Protein AF-A0A3M5WMD8-F1 (afdb_monomer)

Structure (mmCIF, N/CA/C/O backbone):
data_AF-A0A3M5WMD8-F1
#
_entry.id   AF-A0A3M5WMD8-F1
#
loop_
_atom_site.group_PDB
_atom_site.id
_atom_site.type_symbol
_atom_site.label_atom_id
_atom_site.label_alt_id
_atom_site.label_comp_id
_atom_site.label_asym_id
_atom_site.label_entity_id
_atom_site.label_seq_id
_atom_site.pdbx_PDB_ins_code
_atom_site.Cartn_x
_atom_site.Cartn_y
_atom_site.Cartn_z
_atom_site.occupancy
_atom_site.B_iso_or_equiv
_atom_site.auth_seq_id
_atom_site.auth_comp_id
_atom_site.auth_asym_id
_atom_site.auth_atom_id
_atom_site.pdbx_PDB_model_num
ATOM 1 N N . LEU A 1 1 ? 16.892 -13.569 -10.587 1.00 91.88 1 LEU A N 1
ATOM 2 C CA . LEU A 1 1 ? 18.016 -14.390 -10.094 1.00 91.88 1 LEU A CA 1
ATOM 3 C C . LEU A 1 1 ? 19.325 -13.660 -10.389 1.00 91.88 1 LEU A C 1
ATOM 5 O O . LEU A 1 1 ? 19.368 -12.900 -11.359 1.00 91.88 1 LEU A O 1
ATOM 9 N N . ASP A 1 2 ? 20.348 -13.831 -9.552 1.00 94.56 2 ASP A N 1
ATOM 10 C CA . ASP A 1 2 ? 21.712 -13.364 -9.824 1.00 94.56 2 ASP A CA 1
ATOM 11 C C . ASP A 1 2 ? 22.335 -14.162 -10.991 1.00 94.56 2 ASP A C 1
ATOM 13 O O . ASP A 1 2 ? 21.710 -15.074 -11.540 1.00 94.56 2 ASP A O 1
ATOM 17 N N . ALA A 1 3 ? 23.565 -13.826 -11.387 1.00 96.38 3 ALA A N 1
ATOM 18 C CA . ALA A 1 3 ? 24.271 -14.537 -12.458 1.00 96.38 3 ALA A CA 1
ATOM 19 C C . ALA A 1 3 ? 24.496 -16.039 -12.165 1.00 96.38 3 ALA A C 1
ATOM 21 O O . ALA A 1 3 ? 24.790 -16.798 -13.081 1.00 96.38 3 ALA A O 1
ATOM 22 N N . ASN A 1 4 ? 24.320 -16.473 -10.911 1.00 96.75 4 ASN A N 1
ATOM 23 C CA . ASN A 1 4 ? 24.475 -17.855 -10.458 1.00 96.75 4 ASN A CA 1
ATOM 24 C C . ASN A 1 4 ? 23.122 -18.556 -10.235 1.00 96.75 4 ASN A C 1
ATOM 26 O O . ASN A 1 4 ? 23.075 -19.624 -9.628 1.00 96.75 4 ASN A O 1
ATOM 30 N N . GLY A 1 5 ? 22.009 -17.950 -10.661 1.00 97.19 5 GLY A N 1
ATOM 31 C CA . GLY A 1 5 ? 20.679 -18.534 -10.500 1.00 97.19 5 GLY A CA 1
ATOM 32 C C . GLY A 1 5 ? 20.108 -18.449 -9.079 1.00 97.19 5 GLY A C 1
ATOM 33 O O . GLY A 1 5 ? 19.085 -19.070 -8.806 1.00 97.19 5 GLY A O 1
ATOM 34 N N . ARG A 1 6 ? 20.711 -17.678 -8.165 1.00 98.12 6 ARG A N 1
ATOM 35 C CA . ARG A 1 6 ? 20.209 -17.497 -6.791 1.00 98.12 6 ARG A CA 1
ATOM 36 C C . ARG A 1 6 ? 19.240 -16.325 -6.702 1.00 98.12 6 ARG A C 1
ATOM 38 O O . ARG A 1 6 ? 19.243 -15.430 -7.548 1.00 98.12 6 ARG A O 1
ATOM 45 N N . TYR A 1 7 ? 18.392 -16.316 -5.678 1.00 98.00 7 TYR A N 1
ATOM 46 C CA . TYR A 1 7 ? 17.486 -15.197 -5.433 1.00 98.00 7 TYR A CA 1
ATOM 47 C C . TYR A 1 7 ? 18.269 -13.896 -5.193 1.00 98.00 7 TYR A C 1
ATOM 49 O O . TYR A 1 7 ? 19.190 -13.852 -4.381 1.00 98.00 7 TYR A O 1
ATOM 57 N N . ASP A 1 8 ? 17.895 -12.844 -5.921 1.00 98.06 8 ASP A N 1
ATOM 58 C CA . ASP A 1 8 ? 18.520 -11.522 -5.860 1.00 98.06 8 ASP A CA 1
ATOM 59 C C . ASP A 1 8 ? 17.548 -10.558 -5.176 1.00 98.06 8 ASP A C 1
ATOM 61 O O . ASP A 1 8 ? 16.711 -9.926 -5.825 1.00 98.06 8 ASP A O 1
ATOM 65 N N . ILE A 1 9 ? 17.638 -10.493 -3.845 1.00 98.19 9 ILE A N 1
ATOM 66 C CA . ILE A 1 9 ? 16.747 -9.671 -3.018 1.00 98.19 9 ILE A CA 1
ATOM 67 C C . ILE A 1 9 ? 16.911 -8.175 -3.295 1.00 98.19 9 ILE A C 1
ATOM 69 O O . ILE A 1 9 ? 15.944 -7.426 -3.184 1.00 9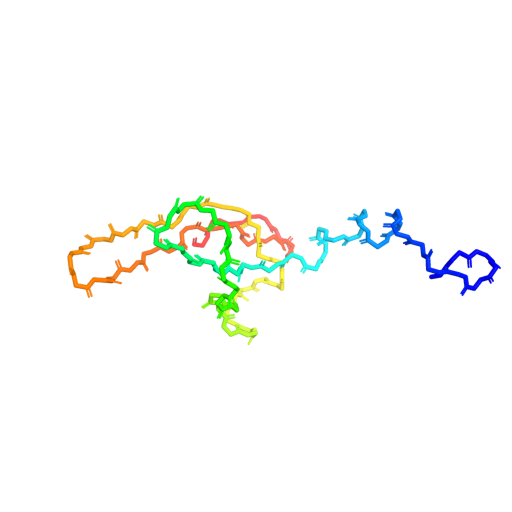8.19 9 ILE A O 1
ATOM 73 N N . LYS A 1 10 ? 18.113 -7.734 -3.694 1.00 98.06 10 LYS A N 1
ATOM 74 C CA . LYS A 1 10 ? 18.367 -6.330 -4.029 1.00 98.06 10 LYS A CA 1
ATOM 75 C C . LYS A 1 10 ? 17.544 -5.942 -5.249 1.00 98.06 10 LYS A C 1
ATOM 77 O O . LYS A 1 10 ? 16.804 -4.966 -5.191 1.00 98.06 10 LYS A O 1
ATOM 82 N N . ARG A 1 11 ? 17.620 -6.739 -6.317 1.00 98.19 11 ARG A N 1
ATOM 83 C CA . ARG A 1 11 ? 16.845 -6.496 -7.539 1.00 98.19 11 ARG A CA 1
ATOM 84 C C . ARG A 1 11 ? 15.343 -6.590 -7.301 1.00 98.19 11 ARG A C 1
ATOM 86 O O . ARG A 1 11 ? 14.612 -5.735 -7.789 1.00 98.19 11 ARG A O 1
ATOM 93 N N . ASP A 1 12 ? 14.885 -7.599 -6.558 1.00 98.50 12 ASP A N 1
ATOM 94 C CA . ASP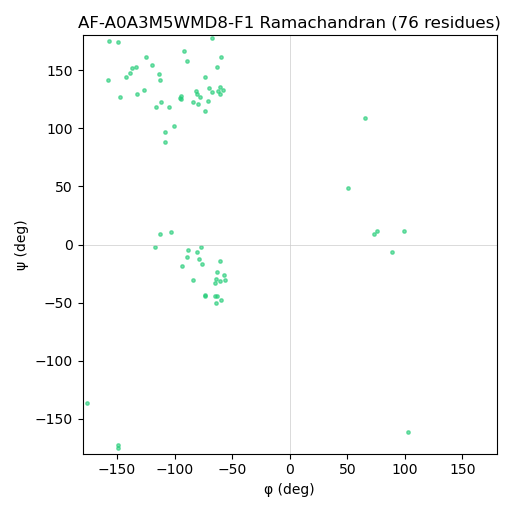 A 1 12 ? 13.458 -7.732 -6.245 1.00 98.50 12 ASP A CA 1
ATOM 95 C C . ASP A 1 12 ? 12.943 -6.503 -5.480 1.00 98.50 12 ASP A C 1
ATOM 97 O O . ASP A 1 12 ? 11.948 -5.889 -5.878 1.00 98.50 12 ASP A O 1
ATOM 101 N N . TRP A 1 13 ? 13.668 -6.077 -4.441 1.00 98.38 13 TRP A N 1
ATOM 102 C CA . TRP A 1 13 ? 13.307 -4.910 -3.643 1.00 98.38 13 TRP A CA 1
ATOM 103 C C . TRP A 1 13 ? 13.352 -3.603 -4.439 1.00 98.38 13 TRP A C 1
ATOM 105 O O . TRP A 1 13 ? 12.431 -2.791 -4.336 1.00 98.38 13 TRP A O 1
ATOM 115 N N . GLU A 1 14 ? 14.392 -3.379 -5.241 1.00 98.31 14 GLU A N 1
ATOM 116 C CA . GLU A 1 14 ? 14.524 -2.169 -6.060 1.00 98.31 14 GLU A CA 1
ATOM 117 C C . GLU A 1 14 ? 13.423 -2.076 -7.131 1.00 98.31 14 GLU A C 1
ATOM 119 O O . GLU A 1 14 ? 12.919 -0.986 -7.389 1.00 98.31 14 GLU A O 1
ATOM 124 N N . ASP A 1 15 ? 12.957 -3.205 -7.675 1.00 98.25 15 ASP A N 1
ATOM 125 C CA . ASP A 1 15 ? 11.888 -3.238 -8.685 1.00 98.25 15 ASP A CA 1
ATOM 126 C C . ASP A 1 15 ? 10.462 -3.117 -8.088 1.00 98.25 15 ASP A C 1
ATOM 128 O O . ASP A 1 15 ? 9.475 -2.957 -8.812 1.00 98.25 15 ASP A O 1
ATOM 132 N N . ARG A 1 16 ? 10.307 -3.129 -6.752 1.00 98.31 16 ARG A N 1
ATOM 133 C CA . ARG A 1 16 ? 8.983 -3.121 -6.087 1.00 98.31 16 ARG A CA 1
ATOM 134 C C . ARG A 1 16 ? 8.099 -1.931 -6.475 1.00 98.31 16 ARG A C 1
ATOM 136 O O . ARG A 1 16 ? 6.878 -2.038 -6.430 1.00 98.31 16 ARG A O 1
ATOM 143 N N . HIS A 1 17 ? 8.694 -0.806 -6.877 1.00 97.50 17 HIS A N 1
ATOM 144 C CA . HIS A 1 17 ? 7.967 0.398 -7.291 1.00 97.50 17 HIS A CA 1
ATOM 145 C C . HIS A 1 17 ? 7.052 0.146 -8.501 1.00 97.50 17 HIS A C 1
ATOM 147 O O . HIS A 1 17 ? 5.982 0.749 -8.602 1.00 97.50 17 HIS A O 1
ATOM 153 N N . GLY A 1 18 ? 7.438 -0.777 -9.392 1.00 97.19 18 GLY A N 1
ATOM 154 C CA . GLY A 1 18 ? 6.623 -1.212 -10.528 1.00 97.19 18 GLY A CA 1
ATOM 155 C C . GLY A 1 18 ? 5.482 -2.161 -10.154 1.00 97.19 18 GLY A C 1
ATOM 156 O O . GLY A 1 18 ? 4.537 -2.316 -10.927 1.00 97.19 18 GLY A O 1
ATOM 157 N N . ARG A 1 19 ? 5.553 -2.756 -8.959 1.00 97.81 19 ARG A N 1
ATOM 158 C CA . ARG A 1 19 ? 4.624 -3.767 -8.433 1.00 97.81 19 ARG A CA 1
ATOM 159 C C . ARG A 1 19 ? 3.805 -3.256 -7.241 1.00 97.81 19 ARG A C 1
ATOM 161 O O . ARG A 1 19 ? 3.127 -4.041 -6.587 1.00 97.81 19 ARG A O 1
ATOM 168 N N . ALA A 1 20 ? 3.873 -1.955 -6.953 1.00 98.19 20 ALA A N 1
ATOM 169 C CA . ALA A 1 20 ? 3.195 -1.332 -5.820 1.00 98.19 20 ALA A CA 1
ATOM 170 C C . ALA A 1 20 ? 1.675 -1.556 -5.881 1.00 98.19 20 ALA A C 1
ATOM 172 O O . ALA A 1 20 ? 1.066 -1.367 -6.939 1.00 98.19 20 ALA A O 1
ATOM 173 N N . ARG A 1 21 ? 1.101 -1.964 -4.743 1.00 98.31 21 ARG A N 1
ATOM 174 C CA . ARG A 1 21 ? -0.328 -2.195 -4.499 1.00 98.31 21 ARG A CA 1
ATOM 175 C C . ARG A 1 21 ? -0.693 -1.742 -3.087 1.00 98.31 21 ARG A C 1
ATOM 177 O O . ARG A 1 21 ? 0.097 -1.936 -2.163 1.00 98.31 21 ARG A O 1
ATOM 184 N N . MET A 1 22 ? -1.892 -1.199 -2.922 1.00 98.38 22 MET A N 1
ATOM 185 C CA . MET A 1 22 ? -2.456 -0.810 -1.643 1.00 98.38 22 MET A CA 1
ATOM 186 C C . MET A 1 22 ? -3.099 -2.018 -0.968 1.00 98.38 22 MET A C 1
ATOM 188 O O . MET A 1 22 ? -4.016 -2.664 -1.488 1.00 98.38 22 MET A O 1
ATOM 192 N N . CYS A 1 23 ? -2.618 -2.298 0.232 1.00 98.62 23 CYS A N 1
ATOM 193 C CA . CYS A 1 23 ? -3.147 -3.327 1.107 1.00 98.62 23 CYS A CA 1
ATOM 194 C C . CYS A 1 23 ? -3.506 -2.709 2.455 1.00 98.62 23 CYS A C 1
ATOM 196 O O . CYS A 1 23 ? -2.996 -1.645 2.805 1.00 98.62 23 CYS A O 1
ATOM 198 N N . TYR A 1 24 ? -4.333 -3.402 3.229 1.00 98.81 24 TYR A N 1
ATOM 199 C CA . TYR A 1 24 ? -4.666 -2.992 4.586 1.00 98.81 24 TYR A CA 1
ATOM 200 C C . TYR A 1 24 ? -4.257 -4.046 5.611 1.00 98.81 24 TYR A C 1
ATOM 202 O O . TYR A 1 24 ? -4.140 -5.244 5.334 1.00 98.81 24 TYR A O 1
ATOM 210 N N . TRP A 1 25 ? -4.031 -3.552 6.819 1.00 98.81 25 TRP A N 1
ATOM 211 C CA . TRP A 1 25 ? -3.697 -4.329 7.997 1.00 98.81 25 TRP A CA 1
ATOM 212 C C . TRP A 1 25 ? -4.555 -3.828 9.148 1.00 98.81 25 TRP A C 1
ATOM 214 O O . TRP A 1 25 ? -4.941 -2.659 9.174 1.00 98.81 25 TRP A O 1
ATOM 224 N N . TYR A 1 26 ? -4.838 -4.693 10.112 1.00 98.75 26 TYR A N 1
ATOM 225 C CA . TYR A 1 26 ? -5.578 -4.306 11.306 1.00 98.75 26 TYR A CA 1
ATOM 226 C C . TYR A 1 26 ? -4.962 -4.917 12.558 1.00 98.75 26 TYR A C 1
ATOM 228 O O . TYR A 1 26 ? -4.314 -5.965 12.527 1.00 98.75 26 TYR A O 1
ATOM 236 N N . SER A 1 27 ? -5.147 -4.221 13.675 1.00 98.75 27 SER A N 1
ATOM 237 C CA . SER A 1 27 ? -4.709 -4.658 14.991 1.00 98.75 27 SER A CA 1
ATOM 238 C C . SER A 1 27 ? -5.530 -3.956 16.063 1.00 98.75 27 SER A C 1
ATOM 240 O O . SER A 1 27 ? -5.818 -2.766 15.955 1.00 98.75 27 SER A O 1
ATOM 242 N N . ARG A 1 28 ? -5.866 -4.680 17.133 1.00 98.69 28 ARG A N 1
ATOM 243 C CA . ARG A 1 28 ? -6.467 -4.080 18.334 1.00 98.69 28 ARG A CA 1
ATOM 244 C C . ARG A 1 28 ? -5.437 -3.388 19.234 1.00 98.69 28 ARG A C 1
ATOM 246 O O . ARG A 1 28 ? -5.831 -2.689 20.158 1.00 98.69 28 ARG A O 1
ATOM 253 N N . THR A 1 29 ? -4.142 -3.611 19.000 1.00 98.56 29 THR A N 1
ATOM 254 C CA . THR A 1 29 ? -3.037 -3.172 19.870 1.00 98.56 29 THR A CA 1
ATOM 255 C C . THR A 1 29 ? -2.085 -2.182 19.194 1.00 98.56 29 THR A C 1
ATOM 257 O O . THR A 1 29 ? -1.128 -1.741 19.825 1.00 98.56 29 THR A O 1
ATOM 260 N N . GLY A 1 30 ? -2.307 -1.844 17.917 1.00 98.25 30 GLY A N 1
ATOM 261 C CA . GLY A 1 30 ? -1.415 -0.975 17.134 1.00 98.25 30 GLY A CA 1
ATOM 262 C C . GLY A 1 30 ? -0.087 -1.628 16.716 1.00 98.25 30 GLY A C 1
ATOM 263 O O . GLY A 1 30 ? 0.804 -0.945 16.218 1.00 98.25 30 GLY A O 1
ATOM 264 N N . LYS A 1 31 ? 0.056 -2.943 16.921 1.00 98.31 31 LYS A N 1
ATOM 265 C CA . LYS A 1 31 ? 1.205 -3.783 16.534 1.00 98.31 31 LYS A CA 1
ATOM 266 C C . LYS A 1 31 ? 0.738 -5.208 16.218 1.00 98.31 31 LYS A C 1
ATOM 268 O O . LYS A 1 31 ? -0.463 -5.455 16.244 1.00 98.31 31 LYS A O 1
ATOM 273 N N . ASP A 1 32 ? 1.654 -6.139 15.944 1.00 98.06 32 ASP A N 1
ATOM 274 C CA . ASP A 1 32 ? 1.319 -7.548 15.650 1.00 98.06 32 ASP A CA 1
ATOM 275 C C . ASP A 1 32 ? 0.238 -7.645 14.559 1.00 98.06 32 ASP A C 1
ATOM 277 O O . ASP A 1 32 ? -0.815 -8.263 14.713 1.00 98.06 32 ASP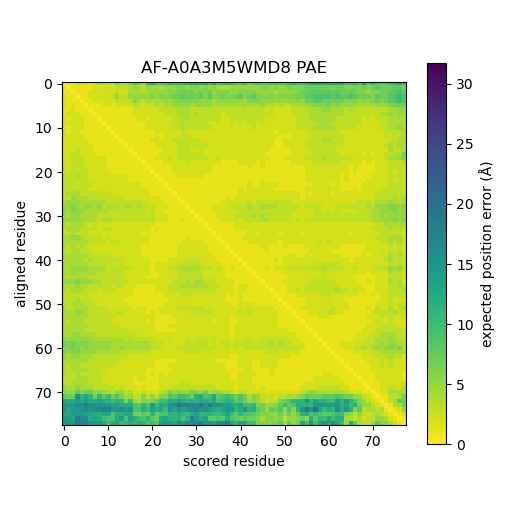 A O 1
ATOM 281 N N . TRP A 1 33 ? 0.481 -6.894 13.485 1.00 98.69 33 TRP A N 1
ATOM 282 C CA . TRP A 1 33 ? -0.492 -6.594 12.448 1.00 98.69 33 TRP A CA 1
ATOM 283 C C . TRP A 1 33 ? -0.976 -7.855 11.731 1.00 98.69 33 TRP A C 1
ATOM 285 O O . TRP A 1 33 ? -0.174 -8.668 11.270 1.00 98.69 33 TRP A O 1
ATOM 295 N N . ILE A 1 34 ? -2.296 -7.974 11.576 1.00 98.81 34 ILE A N 1
ATOM 296 C CA . ILE A 1 34 ? -2.930 -9.037 10.794 1.00 98.81 34 ILE A CA 1
ATOM 297 C C . ILE A 1 34 ? -3.171 -8.515 9.380 1.00 98.81 34 ILE A C 1
ATOM 299 O O . ILE A 1 34 ? -3.743 -7.436 9.195 1.00 98.81 34 ILE A O 1
ATOM 303 N N . PHE A 1 35 ? -2.710 -9.270 8.383 1.00 98.81 35 PHE A N 1
ATOM 304 C CA . PHE A 1 35 ? -2.875 -8.907 6.981 1.00 98.81 35 PHE A CA 1
ATOM 305 C C . PHE A 1 35 ? -4.332 -9.066 6.554 1.00 98.81 35 PHE A C 1
ATOM 307 O O . PHE A 1 35 ? -4.890 -10.154 6.675 1.00 98.81 35 PHE A O 1
ATOM 314 N N . GLY A 1 36 ? -4.934 -7.994 6.036 1.00 98.62 36 GLY A N 1
ATOM 315 C CA . GLY A 1 36 ? -6.311 -8.002 5.537 1.00 98.62 36 GLY A CA 1
ATOM 316 C C . GLY A 1 36 ? -6.435 -8.264 4.035 1.00 98.62 36 GLY A C 1
ATOM 317 O O . GLY A 1 36 ? -7.495 -8.664 3.568 1.00 98.62 36 GLY A O 1
ATOM 318 N N . GLY A 1 37 ? -5.353 -8.080 3.275 1.00 98.62 37 GLY A N 1
ATOM 319 C CA . GLY A 1 37 ? -5.363 -8.199 1.818 1.00 98.62 37 GLY A CA 1
ATOM 320 C C . GLY A 1 37 ? -5.369 -6.847 1.107 1.00 98.62 37 GLY A C 1
ATOM 321 O O . GLY A 1 37 ? -4.971 -5.822 1.664 1.00 98.62 37 GLY A O 1
ATOM 322 N N . ARG A 1 38 ? -5.769 -6.865 -0.167 1.00 98.56 38 ARG A N 1
ATOM 323 C CA . ARG A 1 38 ? -5.826 -5.687 -1.043 1.00 98.56 38 ARG A CA 1
ATOM 324 C C . ARG A 1 38 ? -7.004 -4.788 -0.672 1.00 98.56 38 ARG A C 1
ATOM 326 O O . ARG A 1 38 ? -8.070 -5.294 -0.343 1.00 98.56 38 ARG A O 1
ATOM 333 N N . VAL A 1 39 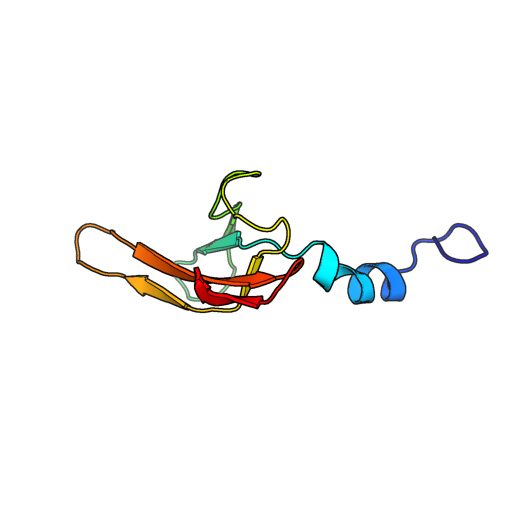? -6.821 -3.471 -0.779 1.00 98.31 39 VAL A N 1
ATOM 334 C CA . VAL A 1 39 ? -7.934 -2.510 -0.648 1.00 98.31 39 VAL A CA 1
ATOM 335 C C . VAL A 1 39 ? -8.825 -2.549 -1.890 1.00 98.31 39 VAL A C 1
ATOM 337 O O . VAL A 1 39 ? -10.045 -2.576 -1.786 1.00 98.31 39 VAL A O 1
ATOM 340 N N . MET A 1 40 ? -8.207 -2.588 -3.070 1.00 98.25 40 MET A N 1
ATOM 341 C CA . MET A 1 40 ? -8.894 -2.619 -4.358 1.00 98.25 40 MET A CA 1
ATOM 342 C C . MET A 1 40 ? -8.677 -3.962 -5.054 1.00 98.25 40 MET A C 1
ATOM 344 O O . MET A 1 40 ? -7.576 -4.518 -5.023 1.00 98.25 40 MET A O 1
ATOM 348 N N . ALA A 1 41 ? -9.715 -4.468 -5.723 1.00 98.19 41 ALA A N 1
ATOM 349 C CA . ALA A 1 41 ? -9.558 -5.581 -6.652 1.00 98.19 41 ALA A CA 1
ATOM 350 C C . ALA A 1 41 ? -8.646 -5.178 -7.828 1.00 98.19 41 ALA A C 1
ATOM 352 O O . ALA A 1 41 ? -8.559 -4.004 -8.199 1.00 98.19 41 ALA A O 1
ATOM 353 N N . GLU A 1 42 ? -7.958 -6.149 -8.430 1.00 96.69 42 GLU A N 1
ATOM 354 C CA . GLU A 1 42 ? -7.109 -5.878 -9.594 1.00 96.69 42 GLU A CA 1
ATOM 355 C C . GLU A 1 42 ? -7.950 -5.318 -10.755 1.00 96.69 42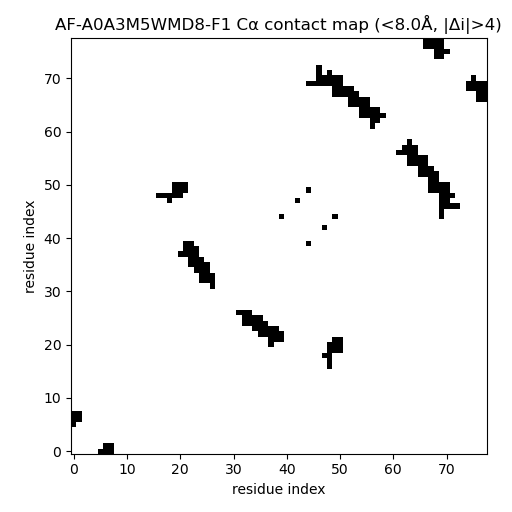 GLU A C 1
ATOM 357 O O . GLU A 1 42 ? -9.039 -5.815 -11.037 1.00 96.69 42 GLU A O 1
ATOM 362 N N . GLY A 1 43 ? -7.446 -4.273 -11.418 1.00 95.75 43 GLY A N 1
ATOM 363 C CA . GLY A 1 43 ? -8.143 -3.587 -12.513 1.00 95.75 43 GLY A CA 1
ATOM 364 C C . GLY A 1 43 ? -9.063 -2.437 -12.087 1.00 95.75 43 GLY A C 1
ATOM 365 O O . GLY A 1 43 ? -9.544 -1.722 -12.959 1.00 95.75 43 GLY A O 1
ATOM 366 N N . VAL A 1 44 ? -9.284 -2.218 -10.783 1.00 97.31 44 VAL A N 1
ATOM 367 C CA . VAL A 1 44 ? -10.052 -1.058 -10.284 1.00 97.31 44 VAL A CA 1
ATOM 368 C C . VAL A 1 44 ? -9.252 0.241 -10.409 1.00 97.31 44 VAL A C 1
ATOM 370 O O . VAL A 1 44 ? -9.790 1.255 -10.847 1.00 97.31 44 VAL A O 1
ATOM 373 N N . SER A 1 45 ? -7.967 0.217 -10.041 1.00 97.00 45 SER A N 1
ATOM 374 C CA . SER A 1 45 ? -7.091 1.384 -10.177 1.00 97.00 45 SER A CA 1
ATOM 375 C C . SER A 1 45 ? -6.849 1.708 -11.663 1.00 97.00 45 SER A C 1
ATOM 377 O O . SER A 1 45 ? -6.460 0.805 -12.413 1.00 97.00 45 SER A O 1
ATOM 379 N N . PRO A 1 46 ? -7.001 2.976 -12.100 1.00 95.06 46 PRO A N 1
ATOM 380 C CA . PRO A 1 46 ? -6.738 3.397 -13.481 1.00 95.06 46 PRO A CA 1
ATOM 381 C C . PRO A 1 46 ? -5.323 3.071 -13.973 1.00 95.06 46 PRO A C 1
ATOM 383 O O . PRO A 1 46 ? -5.107 2.839 -15.162 1.00 95.06 46 PRO A O 1
ATOM 386 N N . THR A 1 47 ? -4.348 3.055 -13.063 1.00 95.25 47 THR A N 1
ATOM 387 C CA . THR A 1 47 ? -2.985 2.597 -13.338 1.00 95.25 47 THR A CA 1
ATOM 388 C C . THR A 1 47 ? -2.693 1.327 -12.565 1.00 95.25 47 THR A C 1
ATOM 390 O O . THR A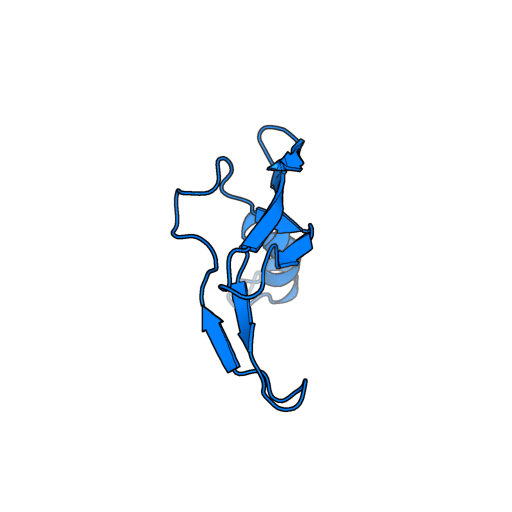 1 47 ? -3.099 1.178 -11.416 1.00 95.25 47 THR A O 1
ATOM 393 N N . THR A 1 48 ? -1.884 0.437 -13.136 1.00 96.12 48 THR A N 1
ATOM 394 C CA . THR A 1 48 ? -1.479 -0.784 -12.427 1.00 96.12 48 THR A CA 1
ATOM 395 C C . THR A 1 48 ? -0.669 -0.488 -11.165 1.00 96.12 48 THR A C 1
ATOM 397 O O . THR A 1 48 ? -0.596 -1.336 -10.292 1.00 96.12 48 THR A O 1
ATOM 400 N N . ARG A 1 49 ? -0.010 0.672 -11.059 1.00 97.06 49 ARG A N 1
ATOM 401 C CA . ARG A 1 49 ? 0.756 1.078 -9.871 1.00 97.06 49 ARG A CA 1
ATOM 402 C C . ARG A 1 49 ? -0.130 1.924 -8.967 1.00 97.06 49 ARG A C 1
ATOM 404 O O . ARG A 1 49 ? -0.642 2.947 -9.408 1.00 97.06 49 ARG A O 1
ATOM 411 N N . GLU A 1 50 ? -0.248 1.515 -7.711 1.00 98.25 50 GLU A N 1
ATOM 412 C CA . GLU A 1 50 ? -0.998 2.229 -6.675 1.00 98.25 50 GLU A CA 1
ATOM 413 C C . GLU A 1 50 ? 0.026 2.846 -5.705 1.00 98.25 50 GLU A C 1
ATOM 415 O O . GLU A 1 50 ? 0.591 2.148 -4.860 1.00 98.25 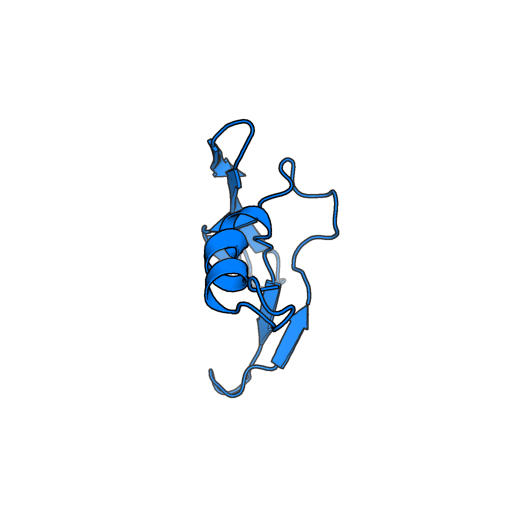50 GLU A O 1
ATOM 420 N N . TRP A 1 51 ? 0.364 4.126 -5.890 1.00 97.50 51 TRP A N 1
ATOM 421 C CA . TRP A 1 51 ? 1.328 4.840 -5.041 1.00 97.50 51 TRP A CA 1
ATOM 422 C C . TRP A 1 51 ? 0.632 5.558 -3.882 1.00 97.50 51 TRP A C 1
ATOM 424 O O . TRP A 1 51 ? -0.589 5.677 -3.844 1.00 97.50 51 TRP A O 1
ATOM 434 N N . ALA A 1 52 ? 1.425 6.004 -2.907 1.00 97.81 52 ALA A N 1
ATOM 435 C CA . ALA A 1 52 ? 0.937 6.487 -1.619 1.00 97.81 52 ALA A CA 1
ATOM 436 C C . ALA A 1 52 ? -0.030 7.689 -1.702 1.00 97.81 52 ALA A C 1
ATOM 438 O O . ALA A 1 52 ? -0.082 8.419 -2.695 1.00 97.81 52 ALA A O 1
ATOM 439 N N . GLY A 1 53 ? -0.758 7.880 -0.601 1.00 97.00 53 GLY A N 1
ATOM 440 C CA . GLY A 1 53 ? -1.711 8.957 -0.350 1.00 97.00 53 GLY A CA 1
ATOM 441 C C . GLY A 1 53 ? -2.257 8.852 1.079 1.00 97.00 53 GLY A C 1
ATOM 442 O O . GLY A 1 53 ? -1.477 8.618 2.004 1.00 97.00 53 GLY A O 1
ATOM 443 N N . THR A 1 54 ? -3.561 9.026 1.303 1.00 98.44 54 THR A N 1
ATOM 444 C CA . THR A 1 54 ? -4.159 9.008 2.651 1.00 98.44 54 THR A CA 1
ATOM 445 C C . THR A 1 54 ? -5.590 8.445 2.649 1.00 98.44 54 THR A C 1
ATOM 447 O O . THR A 1 54 ? -6.429 8.950 1.904 1.00 98.44 54 THR A O 1
ATOM 450 N N . PRO A 1 55 ? -5.904 7.438 3.492 1.00 98.56 55 PRO A N 1
ATOM 451 C CA . PRO A 1 55 ? -7.280 7.021 3.751 1.00 98.56 55 PRO A CA 1
ATOM 452 C C . PRO A 1 55 ? -7.952 7.950 4.773 1.00 98.56 55 PRO A C 1
ATOM 454 O O . PRO A 1 55 ? -7.412 8.181 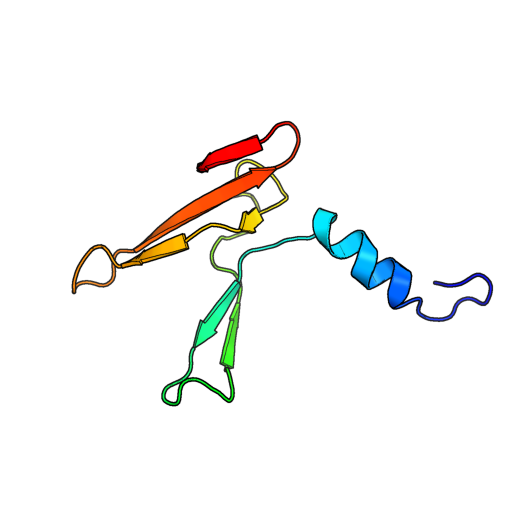5.856 1.00 98.56 55 PRO A O 1
ATOM 457 N N . ILE A 1 56 ? -9.142 8.448 4.451 1.00 98.69 56 ILE A N 1
ATOM 458 C CA . ILE A 1 56 ? -9.949 9.327 5.299 1.00 98.69 56 ILE A CA 1
ATOM 459 C C . ILE A 1 56 ? -11.244 8.606 5.664 1.00 98.69 56 ILE A C 1
ATOM 461 O O . ILE A 1 56 ? -12.045 8.286 4.791 1.00 98.69 56 ILE A O 1
ATOM 465 N N . LEU A 1 57 ? -11.464 8.375 6.960 1.00 98.69 57 LEU A N 1
ATOM 466 C CA . LEU A 1 57 ? -12.761 7.934 7.469 1.00 98.69 57 LEU A CA 1
ATOM 467 C C . LEU A 1 57 ? -13.731 9.118 7.424 1.00 98.69 57 LEU A C 1
ATOM 469 O O . LEU A 1 57 ? -13.527 10.114 8.117 1.00 98.69 57 LEU A O 1
ATOM 473 N N . LEU A 1 58 ? -14.765 9.010 6.597 1.00 98.50 58 LEU A N 1
ATOM 474 C CA . LEU A 1 58 ? -15.675 10.113 6.296 1.00 98.50 58 LEU A CA 1
ATOM 475 C C . LEU A 1 58 ? -16.777 10.263 7.344 1.00 98.50 58 LEU A C 1
ATOM 477 O O . LEU A 1 58 ? -17.284 11.362 7.567 1.00 98.50 58 LEU A O 1
ATOM 481 N N . ASN A 1 59 ? -17.180 9.155 7.966 1.00 98.50 59 ASN A N 1
ATOM 482 C CA . ASN A 1 59 ? -18.264 9.123 8.939 1.00 98.50 59 ASN A CA 1
ATOM 483 C C . ASN A 1 59 ? -18.168 7.915 9.885 1.00 98.50 59 ASN A C 1
ATOM 485 O O . ASN A 1 59 ? -17.329 7.029 9.734 1.00 98.50 59 ASN A O 1
ATOM 489 N N . ASP A 1 60 ? -19.066 7.877 10.865 1.00 98.44 60 ASP A N 1
ATOM 490 C CA . ASP A 1 60 ? -19.195 6.811 11.862 1.00 98.44 60 ASP A CA 1
ATOM 491 C C . ASP A 1 60 ? -19.883 5.536 11.339 1.00 98.44 60 ASP A C 1
ATOM 493 O O . ASP A 1 60 ? -19.972 4.545 12.065 1.00 98.44 60 ASP A O 1
ATOM 497 N N . LYS A 1 61 ? -20.331 5.525 10.077 1.00 98.50 61 LYS A N 1
ATOM 498 C CA . LYS A 1 61 ? -20.905 4.349 9.400 1.00 98.50 61 LYS A CA 1
ATOM 499 C C . LYS A 1 61 ? -19.852 3.502 8.687 1.00 98.50 61 LYS A C 1
ATOM 501 O O . LYS A 1 61 ? -20.159 2.380 8.290 1.00 98.50 61 LYS A O 1
ATOM 506 N N . GLY A 1 62 ? -18.623 4.008 8.572 1.00 98.31 62 GLY A N 1
ATOM 507 C CA . GLY A 1 62 ? -17.492 3.280 8.002 1.00 98.31 62 GLY A CA 1
ATOM 508 C C . GLY A 1 62 ? -17.170 3.618 6.548 1.00 98.31 62 GLY A C 1
ATOM 509 O O . GLY A 1 62 ? -16.363 2.906 5.953 1.00 98.31 62 GLY A O 1
ATOM 510 N N . ASP A 1 63 ? -17.750 4.679 5.979 1.00 98.62 63 ASP A N 1
ATOM 511 C CA . ASP A 1 63 ? -17.381 5.120 4.630 1.00 98.62 63 ASP A CA 1
ATOM 512 C C . ASP A 1 63 ? -15.968 5.721 4.635 1.00 98.62 63 ASP A C 1
ATOM 514 O O . ASP A 1 63 ? -15.617 6.515 5.514 1.00 98.62 63 ASP A O 1
ATOM 518 N N . ILE A 1 64 ? -15.149 5.342 3.652 1.00 98.75 64 ILE A N 1
ATOM 519 C CA . ILE A 1 64 ? -13.746 5.752 3.541 1.00 98.75 64 ILE A CA 1
ATOM 520 C C . ILE A 1 64 ? -13.465 6.224 2.119 1.00 98.75 64 ILE A C 1
ATOM 522 O O . ILE A 1 64 ? -13.687 5.470 1.173 1.00 98.75 64 ILE A O 1
ATOM 526 N N . ASP A 1 65 ? -12.866 7.408 2.000 1.00 98.69 65 ASP A N 1
ATOM 527 C CA . ASP A 1 65 ? -12.176 7.817 0.777 1.00 98.69 65 ASP A CA 1
ATOM 528 C C . ASP A 1 65 ? -10.689 7.504 0.911 1.00 98.69 65 ASP A C 1
ATOM 530 O O . ASP A 1 65 ? -10.021 7.943 1.850 1.00 98.69 65 ASP A O 1
ATOM 534 N N . LEU A 1 66 ? -10.149 6.761 -0.050 1.00 98.56 66 LEU A N 1
ATOM 535 C CA . LEU A 1 66 ? -8.713 6.578 -0.193 1.00 98.56 66 LEU A CA 1
ATOM 536 C C . LEU A 1 66 ? -8.219 7.504 -1.296 1.00 98.56 66 LEU A C 1
ATOM 538 O O . LEU A 1 66 ? -8.342 7.167 -2.468 1.00 98.56 66 LEU A O 1
ATOM 542 N N . TYR A 1 67 ? -7.604 8.619 -0.909 1.00 98.31 67 TYR A N 1
ATOM 543 C CA . TYR A 1 67 ? -6.856 9.449 -1.847 1.00 98.31 67 TYR A CA 1
ATOM 544 C C . TYR A 1 67 ? -5.504 8.791 -2.092 1.00 98.31 67 TYR A C 1
ATOM 546 O O . TYR A 1 67 ? -4.790 8.479 -1.135 1.00 98.31 67 TYR A O 1
ATOM 554 N N . TYR A 1 68 ? -5.130 8.564 -3.346 1.00 98.06 68 TYR A N 1
ATOM 555 C CA . TYR A 1 68 ? -3.859 7.919 -3.691 1.00 98.06 68 TYR A CA 1
ATOM 556 C C . TYR A 1 68 ? -3.310 8.419 -5.025 1.00 98.06 68 TYR A C 1
ATOM 558 O O . TYR A 1 68 ? -3.937 9.217 -5.718 1.00 98.06 68 TYR A O 1
ATOM 566 N N . THR A 1 69 ? -2.097 7.987 -5.375 1.00 97.88 69 THR A N 1
ATOM 567 C CA . THR A 1 69 ? -1.466 8.415 -6.628 1.00 97.88 69 THR A CA 1
ATOM 568 C C . THR A 1 69 ? -1.517 7.297 -7.665 1.00 97.88 69 THR A C 1
ATOM 570 O O . THR A 1 69 ? -0.899 6.242 -7.491 1.00 97.88 69 THR A O 1
ATOM 573 N N . CYS A 1 70 ? -2.194 7.562 -8.779 1.00 96.06 70 CYS A N 1
ATOM 574 C CA . CYS A 1 70 ? -2.106 6.776 -10.004 1.00 96.06 70 CYS A CA 1
ATOM 575 C C . CYS A 1 70 ? -0.834 7.169 -10.763 1.00 96.06 70 CYS A C 1
ATOM 577 O O . CYS A 1 70 ? -0.664 8.339 -11.116 1.00 96.06 70 CYS A O 1
ATOM 579 N N . VAL A 1 71 ? 0.072 6.214 -11.005 1.00 93.19 71 VAL A N 1
ATOM 580 C CA . VAL A 1 71 ? 1.394 6.477 -11.604 1.00 93.19 71 VAL A CA 1
ATOM 581 C C . VAL A 1 71 ? 1.653 5.609 -12.836 1.00 93.19 71 VAL A C 1
ATOM 583 O O . VAL A 1 71 ? 1.515 4.386 -12.793 1.00 93.19 71 VAL A O 1
ATOM 586 N N . THR A 1 72 ? 2.133 6.262 -13.904 1.00 89.19 72 THR A N 1
ATOM 587 C CA . THR A 1 72 ? 2.428 5.714 -15.242 1.00 89.19 72 THR A CA 1
ATOM 588 C C . THR A 1 72 ? 1.150 5.242 -15.957 1.00 89.19 72 THR A C 1
ATOM 590 O O . THR A 1 72 ? 0.596 4.216 -15.570 1.00 89.19 72 THR A O 1
ATOM 593 N N . PRO A 1 73 ? 0.666 5.944 -17.007 1.00 83.56 73 PRO A N 1
ATOM 594 C CA . PRO A 1 73 ? 1.422 6.757 -17.979 1.00 83.56 73 PRO A CA 1
ATOM 595 C C . PRO A 1 73 ? 1.664 8.233 -17.603 1.00 83.56 73 PRO A C 1
ATOM 597 O O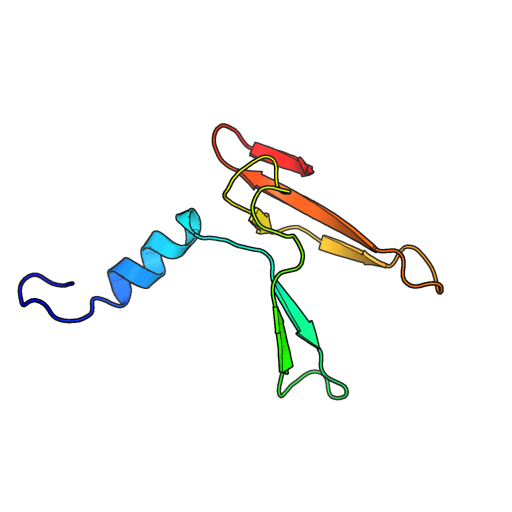 . PRO A 1 73 ? 2.393 8.924 -18.303 1.00 83.56 73 PRO A O 1
ATOM 600 N N . GLY A 1 74 ? 1.110 8.707 -16.490 1.00 81.00 74 GLY A N 1
ATOM 601 C CA . GLY A 1 74 ? 1.359 10.030 -15.904 1.00 81.00 74 GLY A CA 1
ATOM 602 C C . GLY A 1 74 ? 1.207 9.957 -14.385 1.00 81.00 74 GLY A C 1
ATOM 603 O O . GLY A 1 74 ? 1.066 8.856 -13.861 1.00 81.00 74 GLY A O 1
ATOM 604 N N . ALA A 1 75 ? 1.245 11.085 -13.678 1.00 77.50 75 ALA A N 1
ATOM 605 C CA . ALA A 1 75 ? 0.919 11.136 -12.253 1.00 77.50 75 ALA A CA 1
ATOM 606 C C . ALA A 1 75 ? -0.385 11.918 -12.061 1.00 77.50 75 ALA A C 1
ATOM 608 O O . ALA A 1 75 ? -0.472 13.070 -12.485 1.00 77.50 75 ALA A O 1
ATOM 609 N N . ALA A 1 76 ? -1.384 11.289 -11.446 1.00 76.44 76 ALA A N 1
ATOM 610 C CA . ALA A 1 76 ? -2.654 11.914 -11.088 1.00 76.44 76 ALA A CA 1
ATOM 611 C C . ALA A 1 76 ? -3.094 11.445 -9.697 1.00 76.44 76 ALA A C 1
ATOM 613 O O . ALA A 1 76 ? -2.812 10.310 -9.309 1.00 76.44 76 ALA A O 1
ATOM 614 N N . ILE A 1 77 ? -3.776 12.322 -8.960 1.00 76.81 77 ILE A N 1
ATOM 615 C CA . ILE A 1 77 ? -4.452 11.949 -7.714 1.00 76.81 77 ILE A CA 1
ATOM 616 C C . ILE A 1 77 ? -5.792 11.320 -8.092 1.00 76.81 77 ILE A C 1
ATOM 618 O O . ILE A 1 77 ? -6.508 11.869 -8.933 1.00 76.81 77 ILE A O 1
ATOM 622 N N . ALA A 1 78 ? -6.079 10.173 -7.489 1.00 71.62 78 ALA A N 1
ATOM 623 C CA . ALA A 1 78 ? -7.363 9.489 -7.548 1.00 71.62 78 ALA A CA 1
ATOM 624 C C . ALA A 1 78 ? -8.034 9.522 -6.176 1.00 71.62 78 ALA A C 1
ATOM 626 O O . ALA A 1 78 ? -7.289 9.557 -5.163 1.00 71.62 78 ALA A O 1
#

pLDDT: mean 96.14, std 5.61, range [71.62, 98.81]

Radius of gyration: 16.12 Å; Cα contacts (8 Å, |Δi|>4): 103; chains: 1; bounding box: 45×30×38 Å

Nearest PDB structures (foldseek):
  6frw-assembly1_A  TM=1.003E+00  e=2.881E-09  Erwinia tasmaniensis
  4d47-assembly1_A  TM=9.860E-01  e=6.826E-09  Erwinia amylovora ATCC 49946
  7eht-assembly1_A  TM=9.851E-01  e=9.076E-08  Brenneria sp. EniD312
  7ehr-assembly1_A  TM=9.865E-01  e=1.397E-07  Brenneria sp. EniD312
  7fdz-assembly1_A  TM=9.775E-01  e=1.235E-07  Brenneria sp. EniD312

Solvent-accessible surface area (backbone atoms only — not comparable to full-atom values): 4940 Å² total; per-residue (Å²): 99,44,102,83,71,42,87,40,66,65,61,55,59,71,51,40,72,75,67,28,67,57,62,46,66,50,52,98,78,85,49,90,67,42,81,69,47,65,75,62,64,90,82,70,56,96,21,84,20,44,44,78,69,52,78,41,78,75,53,95,88,69,50,66,52,67,40,29,28,34,41,63,101,52,82,44,82,80

Sequence (78 aa):
LDANGRYDIKRDWEDRHGRARMCYWYSRTGKDWIFGGRVMAEGVSPTTREWAGTPILLNDKGDIDLYYTCVTPGAAIA

Mean predicted aligned error: 3.11 Å

Foldseek 3Di:
DPPVPDDDVVVVVVCCQVQAFAFDWDDPVVDPTDTPGGPDDQPPQPANGWADDDWDQPDPVRDIDGWTWRPPVHTDTD

Secondary structure (DSSP, 8-state):
--TTS---HHHHHHHGGGG---EEEE-SSSSSPEEEEESS-TT-SSSSEEEEEEEEE-STT--EEEEEEEESSSEEE-

InterPro domains:
  IPR003469 Glycoside hydrolase, family 68 [PF02435] (10-74)
  IPR023296 Glycosyl hydrolase, five-bladed beta-propeller domain superfamily [G3DSA:2.115.10.20] (1-78)
  IPR023296 Glycosyl hydrolase, five-bladed beta-propeller domain superfamily [SSF75005] (10-74)

Organism: Pseudomonas syringae pv. aptata (NCBI:txid83167)